Protein AF-A0A5B0FJ01-F1 (afdb_monomer_lite)

Sequence (153 aa):
MKDNEKIIKELSTKSPRQRLGVIQRLLTYAKPPLVVALLLTLRKLQVPNGRRQVVNFMANSKNPFYLDSLVQELKFTQYDYVERDIVLAALIKIGAFDRFFGHRRPGINIQKKLFLINKLKGPKTLIQILENETIDFEELVKSVESDTSHWTK

Secondary structure (DSSP, 8-state):
-HHHHHHHHHHHTS-HHHHHHHHHHHHHT--HHHHHHHHHHHTTS--TTHHHHHHHHHHHTT-GGGHHHHHHHHHHTTT-HHHHHHHHHHHHHTTTTGGGGTT----HHHHHHHHHHHHHT-HHHHHHHHHH--S-HHHHHHHHHHHHTTS--

pLDDT: mean 84.28, std 9.85, range [44.06, 96.25]

Foldseek 3Di:
DVLLVVLCVVQVVDDLVVNQVVLVVCLVDPDPVSLLSQLVSCVVDPRVCSNLVSLVSLLVVLDCSCLVSLLVQCVVCQPPLVSNLSSLSSCLSNCLCVVLVPPDRCDPVNNVLSNLCCVPVNSVVVSCCSPPVPDNPVVSSVVSCVVCVVVVD

Structure (mmCIF, N/CA/C/O backbone):
data_AF-A0A5B0FJ01-F1
#
_entry.id   AF-A0A5B0FJ01-F1
#
loop_
_atom_site.group_PDB
_atom_site.id
_atom_site.type_symbol
_atom_site.label_atom_id
_atom_site.label_alt_id
_atom_site.label_comp_id
_atom_site.label_asym_id
_atom_site.label_entity_id
_atom_site.label_seq_id
_atom_site.pdbx_PDB_ins_code
_atom_site.Cartn_x
_atom_site.Cartn_y
_atom_site.Cartn_z
_atom_site.occupancy
_atom_site.B_iso_or_equiv
_atom_site.auth_seq_id
_atom_site.auth_comp_id
_atom_site.auth_asym_id
_atom_site.auth_atom_id
_atom_site.pdbx_PDB_model_num
ATOM 1 N N . MET A 1 1 ? 21.859 4.905 -6.320 1.00 56.00 1 MET A N 1
ATOM 2 C CA . MET A 1 1 ? 21.849 5.314 -7.747 1.00 56.00 1 MET A CA 1
ATOM 3 C C . MET A 1 1 ? 22.095 4.145 -8.696 1.00 56.00 1 MET A C 1
ATOM 5 O O . MET A 1 1 ? 21.228 3.910 -9.525 1.00 56.00 1 MET A O 1
ATOM 9 N N . LYS A 1 2 ? 23.171 3.356 -8.526 1.00 67.81 2 LYS A N 1
ATOM 10 C CA . LYS A 1 2 ? 23.522 2.240 -9.435 1.00 67.81 2 LYS A CA 1
ATOM 11 C C . LYS A 1 2 ? 22.410 1.193 -9.653 1.00 67.81 2 LYS A C 1
ATOM 13 O O . LYS A 1 2 ? 22.215 0.746 -10.780 1.00 67.81 2 LYS A O 1
ATOM 18 N N . ASP A 1 3 ? 21.645 0.844 -8.616 1.00 71.81 3 ASP A N 1
ATOM 19 C CA . ASP A 1 3 ? 20.585 -0.174 -8.738 1.00 71.81 3 ASP A CA 1
ATOM 20 C C . ASP A 1 3 ? 19.362 0.319 -9.525 1.00 71.81 3 ASP A C 1
ATOM 22 O O . ASP A 1 3 ? 18.840 -0.409 -10.366 1.00 71.81 3 ASP A 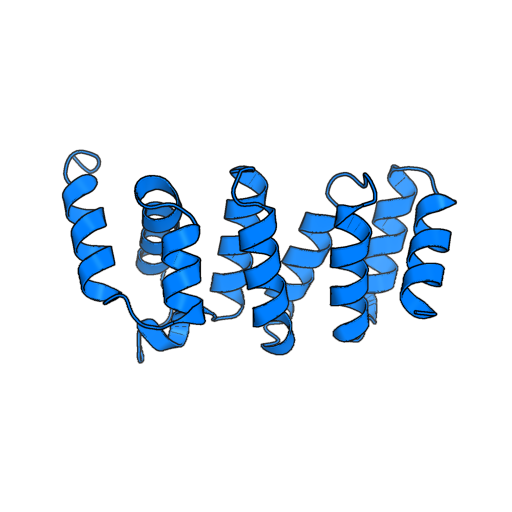O 1
ATOM 26 N N . ASN A 1 4 ? 18.943 1.575 -9.332 1.00 70.25 4 ASN A N 1
ATOM 27 C CA . ASN A 1 4 ? 17.807 2.154 -10.063 1.00 70.25 4 ASN A CA 1
ATOM 28 C C . ASN A 1 4 ? 18.102 2.260 -11.561 1.00 70.25 4 ASN A C 1
ATOM 30 O O . ASN A 1 4 ? 17.252 1.931 -12.381 1.00 70.25 4 ASN A O 1
ATOM 34 N N . GLU A 1 5 ? 19.311 2.684 -11.929 1.00 79.19 5 GLU A N 1
ATOM 35 C CA . GLU A 1 5 ? 19.736 2.766 -13.330 1.00 79.19 5 GLU A CA 1
ATOM 36 C C . GLU A 1 5 ? 19.763 1.384 -13.989 1.00 79.19 5 GLU A C 1
ATOM 38 O O . GLU A 1 5 ? 19.308 1.228 -15.124 1.00 79.19 5 GLU A O 1
ATOM 43 N N . LYS A 1 6 ? 20.222 0.360 -13.257 1.00 80.56 6 LYS A N 1
ATOM 44 C CA . LYS A 1 6 ? 20.204 -1.028 -13.725 1.00 80.56 6 LYS A CA 1
ATOM 45 C C . LYS A 1 6 ? 18.774 -1.533 -13.939 1.00 80.56 6 LYS A C 1
ATOM 47 O O . LYS A 1 6 ? 18.496 -2.084 -15.001 1.00 80.56 6 LYS A O 1
ATOM 52 N N . ILE A 1 7 ? 17.864 -1.288 -12.991 1.00 82.50 7 ILE A N 1
ATOM 53 C CA . ILE A 1 7 ? 16.441 -1.655 -13.102 1.00 82.50 7 ILE A CA 1
ATOM 54 C C . ILE A 1 7 ? 15.785 -0.944 -14.291 1.00 82.50 7 ILE A C 1
ATOM 56 O O . ILE A 1 7 ? 15.115 -1.585 -15.099 1.00 82.50 7 ILE A O 1
ATOM 60 N N . ILE A 1 8 ? 15.992 0.371 -14.430 1.00 80.62 8 ILE A N 1
ATOM 61 C CA . ILE A 1 8 ? 15.443 1.159 -15.542 1.00 80.62 8 ILE A CA 1
ATOM 62 C C . ILE A 1 8 ? 15.957 0.612 -16.871 1.00 80.62 8 ILE A C 1
ATOM 64 O O . ILE A 1 8 ? 15.161 0.373 -17.775 1.00 80.62 8 ILE A O 1
ATOM 68 N N . LYS A 1 9 ? 17.264 0.367 -16.999 1.00 83.19 9 LYS A N 1
ATOM 69 C CA . LYS A 1 9 ? 17.852 -0.203 -18.217 1.00 83.19 9 LYS A CA 1
ATOM 70 C C . LYS A 1 9 ? 17.259 -1.577 -18.538 1.00 83.19 9 LYS A C 1
ATOM 72 O O . LYS A 1 9 ? 16.921 -1.855 -19.691 1.00 83.19 9 LYS A O 1
ATOM 77 N N . GLU A 1 10 ? 17.098 -2.430 -17.532 1.00 82.00 10 GLU A N 1
ATOM 78 C CA . GLU A 1 10 ? 16.559 -3.777 -17.713 1.00 82.00 10 GLU A CA 1
ATOM 79 C C . GLU A 1 10 ? 15.075 -3.772 -18.109 1.00 82.00 10 GLU A C 1
ATOM 81 O O . GLU A 1 10 ? 14.669 -4.575 -18.944 1.00 82.00 10 GLU A O 1
ATOM 86 N N . LEU A 1 11 ? 14.268 -2.842 -17.591 1.00 85.12 11 LEU A N 1
ATOM 87 C CA . LEU A 1 11 ? 12.852 -2.714 -17.956 1.00 85.12 11 LEU A CA 1
ATOM 88 C C . LEU A 1 11 ? 12.641 -1.990 -19.297 1.00 85.12 11 LEU A C 1
ATOM 90 O O . LEU A 1 11 ? 11.786 -2.391 -20.089 1.00 85.12 11 LEU A O 1
ATOM 94 N N . SER A 1 12 ? 13.422 -0.947 -19.585 1.00 81.25 12 SER A N 1
ATOM 95 C CA . SER A 1 12 ? 13.273 -0.120 -20.793 1.00 81.25 12 SER A CA 1
ATOM 96 C C . SER A 1 12 ? 13.662 -0.851 -22.078 1.00 81.25 12 SER A C 1
ATOM 98 O O . SER A 1 12 ? 13.098 -0.575 -23.131 1.00 81.25 12 SER A O 1
ATOM 100 N N . THR A 1 13 ? 14.568 -1.828 -21.998 1.00 83.12 13 THR A N 1
ATOM 101 C CA . THR A 1 13 ? 15.033 -2.628 -23.150 1.00 83.12 13 THR A CA 1
ATOM 102 C C . THR A 1 13 ? 14.093 -3.780 -23.524 1.00 83.12 13 THR A C 1
ATOM 104 O O . THR A 1 13 ? 14.385 -4.545 -24.443 1.00 83.12 13 THR A O 1
ATOM 107 N N . LYS A 1 14 ? 12.977 -3.949 -22.805 1.00 83.38 14 LYS A N 1
ATOM 108 C CA . LYS A 1 14 ? 12.084 -5.109 -22.920 1.00 83.38 14 LYS A CA 1
ATOM 109 C C . LYS A 1 14 ? 10.686 -4.718 -23.374 1.00 83.38 14 LYS A C 1
ATOM 111 O O . LYS A 1 14 ? 10.191 -3.634 -23.052 1.00 83.38 14 LYS A O 1
ATOM 116 N N . SER A 1 15 ? 10.029 -5.641 -24.078 1.00 81.19 15 SER A N 1
ATOM 117 C CA . SER A 1 15 ? 8.623 -5.493 -24.465 1.00 81.19 15 SER A CA 1
ATOM 118 C C . SER A 1 15 ? 7.703 -5.529 -23.233 1.00 81.19 15 SER A C 1
ATOM 120 O O . SER A 1 15 ? 8.080 -6.104 -22.207 1.00 81.19 15 SER A O 1
ATOM 122 N N . PRO A 1 16 ? 6.475 -4.981 -23.298 1.00 75.06 16 PRO A N 1
ATOM 123 C CA . PRO A 1 16 ? 5.556 -4.964 -22.156 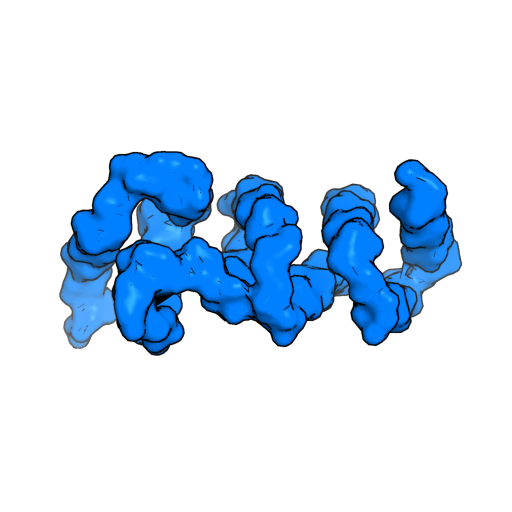1.00 75.06 16 PRO A CA 1
ATOM 124 C C . PRO A 1 16 ? 5.331 -6.336 -21.497 1.00 75.06 16 PRO A C 1
ATOM 126 O O . PRO A 1 16 ? 5.341 -6.432 -20.272 1.00 75.06 16 PRO A O 1
ATOM 129 N N . ARG A 1 17 ? 5.217 -7.415 -22.289 1.00 76.56 17 ARG A N 1
ATOM 130 C CA . ARG A 1 17 ? 5.076 -8.794 -21.775 1.00 76.56 17 ARG A CA 1
ATOM 131 C C . ARG A 1 17 ? 6.329 -9.275 -21.037 1.00 76.56 17 ARG A C 1
ATOM 133 O O . ARG A 1 17 ? 6.228 -9.942 -20.014 1.00 76.56 17 ARG A O 1
ATOM 140 N N . GLN A 1 18 ? 7.509 -8.909 -21.532 1.00 84.31 18 GLN A N 1
ATOM 141 C CA . GLN A 1 18 ? 8.788 -9.287 -20.928 1.00 84.31 18 GLN A CA 1
ATOM 142 C C . GLN A 1 18 ? 9.073 -8.516 -19.632 1.00 84.31 18 GLN A C 1
ATOM 144 O O . GLN A 1 18 ? 9.702 -9.066 -18.730 1.00 84.31 18 GLN A O 1
ATOM 149 N N . ARG A 1 19 ? 8.591 -7.272 -19.505 1.00 86.12 19 ARG A N 1
ATOM 150 C CA . ARG A 1 19 ? 8.790 -6.443 -18.302 1.00 86.12 19 ARG A CA 1
ATOM 151 C C . ARG A 1 19 ? 8.212 -7.087 -17.041 1.00 86.12 19 ARG A C 1
ATOM 153 O O . ARG A 1 19 ? 8.858 -7.037 -16.001 1.00 86.12 19 ARG A O 1
ATOM 160 N N . LEU A 1 20 ? 7.056 -7.746 -17.132 1.00 85.00 20 LEU A N 1
ATOM 161 C CA . LEU A 1 20 ? 6.479 -8.488 -16.002 1.00 85.00 20 LEU A CA 1
ATOM 162 C C . LEU A 1 20 ? 7.358 -9.670 -15.572 1.00 85.00 20 LEU A C 1
ATOM 164 O O . LEU A 1 20 ? 7.605 -9.853 -14.384 1.00 85.00 20 LEU A O 1
ATOM 168 N N . GLY A 1 21 ? 7.902 -10.423 -16.532 1.00 84.81 21 GLY A N 1
ATOM 169 C CA . GLY A 1 21 ? 8.855 -11.497 -16.236 1.00 84.81 21 GLY A CA 1
ATOM 170 C C . GLY A 1 21 ? 10.149 -10.980 -15.595 1.00 84.81 21 GLY A C 1
ATOM 171 O O . GLY A 1 21 ? 10.696 -11.616 -14.697 1.00 84.81 21 GLY A O 1
ATOM 172 N N . VAL A 1 22 ? 10.626 -9.798 -16.002 1.00 87.44 22 VAL A N 1
ATOM 173 C CA . VAL A 1 22 ? 11.762 -9.124 -15.348 1.00 87.44 22 VAL A CA 1
ATOM 174 C C . VAL A 1 22 ? 11.425 -8.772 -13.900 1.00 87.44 22 VAL A C 1
ATOM 176 O O . VAL A 1 22 ? 12.194 -9.126 -13.012 1.00 87.44 22 VAL A O 1
ATOM 179 N N . ILE A 1 23 ? 10.273 -8.142 -13.652 1.00 90.44 23 ILE A N 1
ATOM 180 C CA . ILE A 1 23 ? 9.814 -7.787 -12.300 1.00 90.44 23 ILE A CA 1
ATOM 181 C C . ILE A 1 23 ? 9.765 -9.027 -11.409 1.00 90.44 23 ILE A C 1
ATOM 183 O O . ILE A 1 23 ? 10.337 -9.016 -10.323 1.00 90.44 23 ILE A O 1
ATOM 187 N N . GLN A 1 24 ? 9.158 -10.117 -11.880 1.00 88.44 24 GLN A N 1
ATOM 188 C CA . GLN A 1 24 ? 9.057 -11.348 -11.101 1.00 88.44 24 GLN A CA 1
ATOM 189 C C . GLN A 1 24 ? 10.436 -11.911 -10.731 1.00 88.44 24 GLN A C 1
ATOM 191 O O . GLN A 1 24 ? 10.655 -12.252 -9.573 1.00 88.44 24 GLN A O 1
ATOM 196 N N . ARG A 1 25 ? 11.389 -11.935 -11.675 1.00 87.75 25 ARG A N 1
ATOM 197 C CA . ARG A 1 25 ? 12.767 -12.383 -11.405 1.00 87.75 25 ARG A CA 1
ATOM 198 C C . ARG A 1 25 ? 13.497 -11.487 -10.411 1.00 87.75 25 ARG A C 1
ATOM 200 O O . ARG A 1 25 ? 14.216 -12.005 -9.562 1.00 87.75 25 ARG A O 1
ATOM 207 N N . LEU A 1 26 ? 13.317 -10.168 -10.510 1.00 88.69 26 LEU A N 1
ATOM 208 C CA . LEU A 1 26 ? 13.893 -9.229 -9.549 1.00 88.69 26 LEU A CA 1
ATOM 209 C C . LEU A 1 26 ? 13.346 -9.506 -8.146 1.00 88.69 26 LEU A C 1
ATOM 211 O O . LEU A 1 26 ? 14.122 -9.561 -7.200 1.00 88.69 26 LEU A O 1
ATOM 215 N N . LEU A 1 27 ? 12.039 -9.749 -8.020 1.00 90.81 27 LEU A N 1
ATOM 216 C CA . LEU A 1 27 ? 11.383 -9.990 -6.736 1.00 90.81 27 LEU A CA 1
ATOM 217 C C . LEU A 1 27 ? 11.789 -11.313 -6.068 1.00 90.81 27 LEU A C 1
ATOM 219 O O . LEU A 1 27 ? 11.849 -11.349 -4.843 1.00 90.81 27 LEU A O 1
ATOM 223 N N . THR A 1 28 ? 12.121 -12.371 -6.820 1.00 87.25 28 THR A N 1
ATOM 224 C CA . THR A 1 28 ? 12.439 -13.700 -6.251 1.00 87.25 28 THR A CA 1
ATOM 225 C C . THR A 1 28 ? 13.543 -13.668 -5.187 1.00 87.25 28 THR A C 1
ATOM 227 O O . THR A 1 28 ? 13.465 -14.405 -4.208 1.00 87.25 28 THR A O 1
ATOM 230 N N . TYR A 1 29 ? 14.550 -12.803 -5.348 1.00 79.38 29 TYR A N 1
ATOM 231 C CA . TYR A 1 29 ? 15.694 -12.703 -4.429 1.00 79.38 29 TYR A CA 1
ATOM 232 C C . TYR A 1 29 ? 15.983 -11.261 -3.990 1.00 79.38 29 TYR A C 1
ATOM 234 O O . TYR A 1 29 ? 17.080 -10.954 -3.513 1.00 79.38 29 TYR A O 1
ATOM 242 N N . ALA A 1 30 ? 15.027 -10.346 -4.177 1.00 86.44 30 ALA A N 1
ATOM 243 C CA . ALA A 1 30 ? 15.249 -8.943 -3.863 1.00 86.44 30 ALA A CA 1
ATOM 244 C C . ALA A 1 30 ? 15.371 -8.715 -2.355 1.00 86.44 30 ALA A C 1
ATOM 246 O O . ALA A 1 30 ? 14.498 -9.075 -1.564 1.00 86.44 30 ALA A O 1
ATOM 247 N N . LYS A 1 31 ? 16.433 -8.002 -1.969 1.00 90.62 31 LYS A N 1
ATOM 248 C CA . LYS A 1 31 ? 16.510 -7.370 -0.650 1.00 90.62 31 LYS A CA 1
ATOM 249 C C . LYS A 1 31 ? 15.492 -6.225 -0.567 1.00 90.62 31 LYS A C 1
ATOM 251 O O . LYS A 1 31 ? 15.248 -5.576 -1.588 1.00 90.62 31 LYS A O 1
ATOM 256 N N . PRO A 1 32 ? 14.974 -5.891 0.626 1.00 92.62 32 PRO A N 1
ATOM 257 C CA . PRO A 1 32 ? 13.939 -4.871 0.764 1.00 92.62 32 PRO A CA 1
ATOM 258 C C . PRO A 1 32 ? 14.225 -3.511 0.099 1.00 92.62 32 PRO A C 1
ATOM 260 O O . PRO A 1 32 ? 13.340 -3.006 -0.595 1.00 92.62 32 PRO A O 1
ATOM 263 N N . PRO A 1 33 ? 15.450 -2.947 0.164 1.00 91.50 33 PRO A N 1
ATOM 264 C CA . PRO A 1 33 ? 15.759 -1.698 -0.537 1.00 91.50 33 PRO A CA 1
ATOM 265 C C . PRO A 1 33 ? 15.566 -1.781 -2.060 1.00 91.50 33 PRO A C 1
ATOM 267 O O . PRO A 1 33 ? 15.115 -0.818 -2.678 1.00 91.50 33 PRO A O 1
ATOM 270 N N . LEU A 1 34 ? 15.856 -2.940 -2.665 1.00 90.75 34 LEU A N 1
ATOM 271 C CA . LEU A 1 34 ? 15.690 -3.159 -4.103 1.00 90.75 34 LEU A CA 1
ATOM 272 C C . LEU A 1 34 ? 14.208 -3.197 -4.501 1.00 90.75 34 LEU A C 1
ATOM 274 O O . LEU A 1 34 ? 13.835 -2.680 -5.552 1.00 90.75 34 LEU A O 1
ATOM 278 N N . VAL A 1 35 ? 13.352 -3.773 -3.655 1.00 93.69 35 VAL A N 1
ATOM 279 C CA . VAL A 1 35 ? 11.898 -3.823 -3.884 1.00 93.69 35 VAL A CA 1
ATOM 280 C C . VAL A 1 35 ? 11.296 -2.416 -3.841 1.00 93.69 35 VAL A C 1
ATOM 282 O O . VAL A 1 35 ? 10.491 -2.061 -4.702 1.00 93.69 35 VAL A O 1
ATOM 285 N N . VAL A 1 36 ? 11.729 -1.584 -2.888 1.00 93.50 36 VAL A N 1
ATOM 286 C CA . VAL A 1 36 ? 11.311 -0.174 -2.794 1.00 93.50 36 VAL A CA 1
ATOM 287 C C . VAL A 1 36 ? 11.787 0.622 -4.012 1.00 93.50 36 VAL A C 1
ATOM 289 O O . VAL A 1 36 ? 11.000 1.327 -4.645 1.00 93.50 36 VAL A O 1
ATOM 292 N N . ALA A 1 37 ? 13.053 0.461 -4.399 1.00 90.94 37 ALA A N 1
ATOM 293 C CA . ALA A 1 37 ? 13.617 1.049 -5.613 1.00 90.94 37 ALA A CA 1
ATOM 294 C C . ALA A 1 37 ? 12.819 0.687 -6.878 1.00 90.94 37 ALA A C 1
ATOM 296 O O . ALA A 1 37 ? 12.534 1.551 -7.717 1.00 90.94 37 ALA A O 1
ATOM 297 N N . LEU A 1 38 ? 12.426 -0.583 -7.002 1.00 92.56 38 LEU A N 1
ATOM 298 C CA . LEU A 1 38 ? 11.603 -1.070 -8.102 1.00 92.56 38 LEU A CA 1
ATOM 299 C C . LEU A 1 38 ? 10.217 -0.409 -8.102 1.00 92.56 38 LEU A C 1
ATOM 301 O O . LEU A 1 38 ? 9.792 0.079 -9.148 1.00 92.56 38 LEU A O 1
ATOM 305 N N . LEU A 1 39 ? 9.543 -0.312 -6.949 1.00 93.31 39 LEU A N 1
ATOM 306 C CA . LEU A 1 39 ? 8.247 0.369 -6.829 1.00 93.31 39 LEU A CA 1
ATOM 307 C C . LEU A 1 39 ? 8.323 1.828 -7.309 1.00 93.31 39 LEU A C 1
ATOM 309 O O . LEU A 1 39 ? 7.523 2.251 -8.144 1.00 93.31 39 LEU A O 1
ATOM 313 N N . LEU A 1 40 ? 9.328 2.577 -6.844 1.00 90.88 40 LEU A N 1
ATOM 314 C CA . LEU A 1 40 ? 9.539 3.978 -7.226 1.00 90.88 40 LEU A CA 1
ATOM 315 C C . LEU A 1 40 ? 9.826 4.135 -8.722 1.00 90.88 40 LEU A C 1
ATOM 317 O O . LEU A 1 40 ? 9.342 5.069 -9.361 1.00 90.88 40 LEU A O 1
ATOM 321 N N . THR A 1 41 ? 10.589 3.205 -9.292 1.00 90.00 41 THR A N 1
ATOM 322 C CA . THR A 1 41 ? 10.890 3.182 -10.726 1.00 90.00 41 THR A CA 1
ATOM 323 C C . THR A 1 41 ? 9.619 2.968 -11.554 1.00 90.00 41 THR A C 1
ATOM 325 O O . THR A 1 41 ? 9.401 3.648 -12.559 1.00 90.00 41 THR A O 1
ATOM 328 N N . LEU A 1 42 ? 8.728 2.085 -11.101 1.00 89.56 42 LEU A N 1
ATOM 329 C CA . LEU A 1 42 ? 7.462 1.784 -11.771 1.00 89.56 42 LEU A CA 1
ATOM 330 C C . LEU A 1 42 ? 6.422 2.910 -11.676 1.00 89.56 42 LEU A C 1
ATOM 332 O O . LEU A 1 42 ? 5.439 2.872 -12.408 1.00 89.56 42 LEU A O 1
ATOM 336 N N . ARG A 1 43 ? 6.634 3.947 -10.852 1.00 86.88 43 ARG A N 1
ATOM 337 C CA . ARG A 1 43 ? 5.822 5.180 -10.915 1.00 86.88 43 ARG A CA 1
ATOM 338 C C . ARG A 1 43 ? 6.081 5.984 -12.189 1.00 86.88 43 ARG A C 1
ATOM 340 O O . ARG A 1 43 ? 5.212 6.722 -12.636 1.00 86.88 43 ARG A O 1
ATOM 347 N N . LYS A 1 44 ? 7.286 5.860 -12.755 1.00 84.19 44 LYS A N 1
ATOM 348 C CA . LYS A 1 44 ? 7.725 6.596 -13.953 1.00 84.19 44 LYS A CA 1
ATOM 349 C C . LYS A 1 44 ? 7.631 5.760 -15.226 1.00 84.19 44 LYS A C 1
ATOM 351 O O . LYS A 1 44 ? 7.603 6.311 -16.321 1.00 84.19 44 LYS A O 1
ATOM 356 N N . LEU A 1 45 ? 7.604 4.434 -15.093 1.00 81.19 45 LEU A N 1
ATOM 357 C CA . LEU A 1 45 ? 7.538 3.507 -16.215 1.00 81.19 45 LEU A CA 1
ATOM 358 C C . LEU A 1 45 ? 6.141 2.907 -16.336 1.00 81.19 45 LEU A C 1
ATOM 360 O O . LEU A 1 45 ? 5.637 2.280 -15.410 1.00 81.19 45 LEU A O 1
ATOM 364 N N . GLN A 1 46 ? 5.553 3.014 -17.525 1.00 74.88 46 GLN A N 1
ATOM 365 C CA . GLN A 1 46 ? 4.305 2.329 -17.844 1.00 74.88 46 GLN A CA 1
ATOM 366 C C . GLN A 1 46 ? 4.571 0.823 -17.996 1.00 74.88 46 GLN A C 1
ATOM 368 O O . GLN A 1 46 ? 5.016 0.340 -19.044 1.00 74.88 46 GLN A O 1
ATOM 373 N N . VAL A 1 47 ? 4.337 0.077 -16.914 1.00 82.25 47 VAL A N 1
ATOM 374 C CA . VAL A 1 47 ? 4.330 -1.390 -16.895 1.00 82.25 47 VAL A CA 1
ATOM 375 C C . VAL A 1 47 ? 2.996 -1.852 -16.310 1.00 82.25 47 VAL A C 1
ATOM 377 O O . VAL A 1 47 ? 2.825 -1.804 -15.086 1.00 82.25 47 VAL A O 1
ATOM 380 N N . PRO A 1 48 ? 2.043 -2.295 -17.152 1.00 80.31 48 PRO A N 1
ATOM 381 C CA . PRO A 1 48 ? 0.751 -2.785 -16.684 1.00 80.31 48 PRO A CA 1
ATOM 382 C C . PRO A 1 48 ? 0.937 -3.856 -15.606 1.00 80.31 48 PRO A C 1
ATOM 384 O O . PRO A 1 48 ? 1.755 -4.754 -15.778 1.00 80.31 48 PRO A O 1
ATOM 387 N N . ASN A 1 49 ? 0.205 -3.752 -14.495 1.00 85.44 49 ASN A N 1
ATOM 388 C CA . ASN A 1 49 ? 0.275 -4.648 -13.327 1.00 85.44 49 ASN A CA 1
ATOM 389 C C . ASN A 1 49 ? 1.622 -4.717 -12.582 1.00 85.44 49 ASN A C 1
ATOM 391 O O . ASN A 1 49 ? 1.696 -5.378 -11.546 1.00 85.44 49 ASN A O 1
ATOM 395 N N . GLY A 1 50 ? 2.669 -4.024 -13.040 1.00 88.50 50 GLY A N 1
ATOM 396 C CA . GLY A 1 50 ? 3.987 -4.077 -12.408 1.00 88.50 50 GLY A CA 1
ATOM 397 C C . GLY A 1 50 ? 3.957 -3.570 -10.966 1.00 88.50 50 GLY A C 1
ATOM 398 O O . GLY A 1 50 ? 4.429 -4.254 -10.062 1.00 88.50 50 GLY A O 1
ATOM 399 N N . ARG A 1 51 ? 3.335 -2.404 -10.729 1.00 91.56 51 ARG A N 1
ATOM 400 C CA . ARG A 1 51 ? 3.191 -1.839 -9.373 1.00 91.56 51 ARG A CA 1
ATOM 401 C C . ARG A 1 51 ? 2.425 -2.781 -8.447 1.00 91.56 51 ARG A C 1
ATOM 403 O O . ARG A 1 51 ? 2.911 -3.090 -7.364 1.00 91.56 51 ARG A O 1
ATOM 410 N N . ARG A 1 52 ? 1.294 -3.321 -8.914 1.00 92.50 52 ARG A N 1
ATOM 411 C CA . ARG A 1 52 ? 0.484 -4.299 -8.167 1.00 92.50 52 ARG A CA 1
ATOM 412 C C . ARG A 1 52 ? 1.289 -5.525 -7.752 1.00 92.50 52 ARG A C 1
ATOM 414 O O . ARG A 1 52 ? 1.171 -5.963 -6.614 1.00 92.50 52 ARG A O 1
ATOM 421 N N . GLN A 1 53 ? 2.119 -6.076 -8.642 1.00 92.75 53 GLN A N 1
ATOM 422 C CA . GLN A 1 53 ? 2.975 -7.217 -8.303 1.00 92.75 53 GLN A CA 1
ATOM 423 C C . GLN A 1 53 ? 3.952 -6.883 -7.174 1.00 92.75 53 GLN A C 1
ATOM 425 O O . GLN A 1 53 ? 4.100 -7.675 -6.246 1.00 92.75 53 GLN A O 1
ATOM 430 N N . VAL A 1 54 ? 4.577 -5.706 -7.226 1.00 95.44 54 VAL A N 1
ATOM 431 C CA . VAL A 1 54 ? 5.516 -5.261 -6.190 1.00 95.44 54 VAL A CA 1
ATOM 432 C C . VAL A 1 54 ? 4.800 -5.017 -4.859 1.00 95.44 54 VAL A C 1
ATOM 434 O O . VAL A 1 54 ? 5.256 -5.505 -3.829 1.00 95.44 54 VAL A O 1
ATOM 437 N N . VAL A 1 55 ? 3.645 -4.346 -4.872 1.00 96.25 55 VAL A N 1
ATOM 438 C CA . VAL A 1 55 ? 2.823 -4.106 -3.672 1.00 96.25 55 VAL A CA 1
ATOM 439 C C . VAL A 1 55 ? 2.357 -5.426 -3.048 1.00 96.25 55 VAL A C 1
ATOM 441 O O . VAL A 1 55 ? 2.494 -5.625 -1.842 1.00 96.25 55 VAL A O 1
ATOM 444 N N . ASN A 1 56 ? 1.890 -6.377 -3.860 1.00 94.50 56 ASN A N 1
ATOM 445 C CA . ASN A 1 56 ? 1.503 -7.706 -3.385 1.00 94.50 56 ASN A CA 1
ATOM 446 C C . ASN A 1 56 ? 2.692 -8.486 -2.811 1.00 94.50 56 ASN A C 1
ATOM 448 O O . ASN A 1 56 ? 2.535 -9.191 -1.815 1.00 94.50 56 ASN A O 1
ATOM 452 N N . PHE A 1 57 ? 3.882 -8.358 -3.403 1.00 95.50 57 PHE A N 1
ATOM 453 C CA . PHE A 1 57 ? 5.099 -8.957 -2.860 1.00 95.50 57 PHE A CA 1
ATOM 454 C C . PHE A 1 57 ? 5.437 -8.387 -1.476 1.00 95.50 57 PHE A C 1
ATOM 456 O O . PHE A 1 57 ? 5.637 -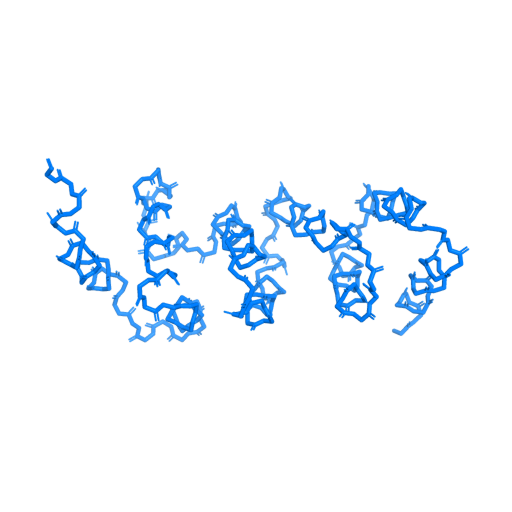9.159 -0.538 1.00 95.50 57 PHE A O 1
ATOM 463 N N . MET A 1 58 ? 5.424 -7.056 -1.326 1.00 96.06 58 MET A N 1
ATOM 464 C CA . MET A 1 58 ? 5.637 -6.384 -0.036 1.00 96.06 58 MET A CA 1
ATOM 465 C C . MET A 1 58 ? 4.621 -6.851 1.017 1.00 96.06 58 MET A C 1
ATOM 467 O O . MET A 1 58 ? 4.986 -7.173 2.145 1.00 96.06 58 MET A O 1
ATOM 471 N N . ALA A 1 59 ? 3.347 -6.954 0.634 1.00 94.00 59 ALA A N 1
ATOM 472 C CA . ALA A 1 59 ? 2.280 -7.431 1.508 1.00 94.00 59 ALA A CA 1
ATOM 473 C C . ALA A 1 59 ? 2.490 -8.893 1.944 1.00 94.00 59 ALA A C 1
ATOM 475 O O . ALA A 1 59 ? 2.284 -9.251 3.103 1.00 94.00 59 ALA A O 1
ATOM 476 N N . ASN A 1 60 ? 2.892 -9.759 1.011 1.00 93.94 60 ASN A N 1
ATOM 477 C CA . ASN A 1 60 ? 3.092 -11.187 1.260 1.00 93.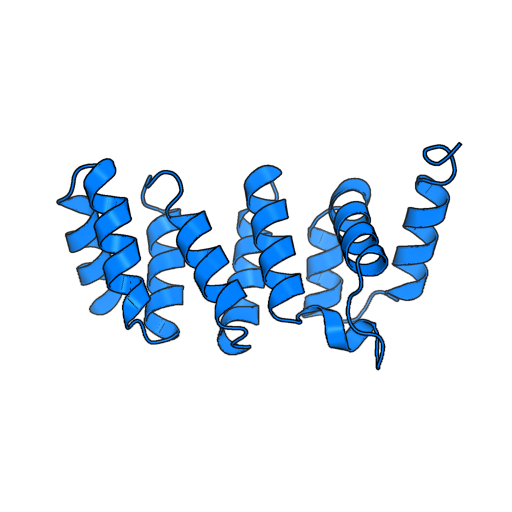94 60 ASN A CA 1
ATOM 478 C C . ASN A 1 60 ? 4.305 -11.472 2.142 1.00 93.94 60 ASN A C 1
ATOM 480 O O . ASN A 1 60 ? 4.286 -12.456 2.880 1.00 93.94 60 ASN A O 1
ATOM 484 N N . SER A 1 61 ? 5.333 -10.625 2.096 1.00 92.81 61 SER A N 1
ATOM 485 C CA . SER A 1 61 ? 6.522 -10.814 2.922 1.00 92.81 61 SER A CA 1
ATOM 486 C C . SER A 1 61 ? 6.271 -10.527 4.405 1.00 92.81 61 SER A C 1
ATOM 488 O O . SER A 1 61 ? 7.111 -10.890 5.223 1.00 92.81 61 SER A O 1
ATOM 490 N N . LYS A 1 62 ? 5.178 -9.819 4.745 1.00 88.88 62 LYS A N 1
ATOM 491 C CA . LYS A 1 62 ? 4.861 -9.350 6.108 1.00 88.88 62 LYS A CA 1
ATOM 492 C C . LYS A 1 62 ? 6.028 -8.611 6.786 1.00 88.88 62 LYS A C 1
ATOM 494 O O . LYS A 1 62 ? 6.192 -8.680 7.999 1.00 88.88 62 LYS A O 1
ATOM 499 N N . ASN A 1 63 ? 6.880 -7.951 5.996 1.00 92.00 63 ASN A N 1
ATOM 500 C CA . ASN A 1 63 ? 8.098 -7.324 6.503 1.00 92.00 63 ASN A CA 1
ATOM 501 C C . ASN A 1 63 ? 7.818 -5.847 6.820 1.00 92.00 63 ASN A C 1
ATOM 503 O O . ASN A 1 63 ? 7.599 -5.084 5.876 1.00 92.00 63 ASN A O 1
ATOM 507 N N . PRO A 1 64 ? 7.878 -5.412 8.092 1.00 89.81 64 PRO A N 1
ATOM 508 C CA . PRO A 1 64 ? 7.539 -4.042 8.478 1.00 89.81 64 PRO A CA 1
ATOM 509 C C . PRO A 1 64 ? 8.422 -2.977 7.811 1.00 89.81 64 PRO A C 1
ATOM 511 O O . PRO A 1 64 ? 8.002 -1.829 7.720 1.00 89.81 64 PRO A O 1
ATOM 514 N N . PHE A 1 65 ? 9.585 -3.345 7.254 1.00 94.06 65 PHE A N 1
ATOM 515 C CA . PHE A 1 65 ? 10.424 -2.453 6.442 1.00 94.06 65 PHE A CA 1
ATOM 516 C C . PHE A 1 65 ? 9.647 -1.735 5.323 1.00 94.06 65 PHE A C 1
ATOM 518 O O . PHE A 1 65 ? 10.002 -0.627 4.930 1.00 94.06 65 PHE A O 1
ATOM 525 N N . TYR A 1 66 ? 8.593 -2.355 4.783 1.00 95.50 66 TYR A N 1
ATOM 526 C CA . TYR A 1 66 ? 7.816 -1.768 3.691 1.00 95.50 66 TYR A CA 1
ATOM 527 C C . TYR A 1 66 ? 6.723 -0.796 4.142 1.00 95.50 66 TYR A C 1
ATOM 529 O O . TYR A 1 66 ? 6.092 -0.200 3.271 1.00 95.50 66 TYR A O 1
ATOM 537 N N . LEU A 1 67 ? 6.490 -0.619 5.448 1.00 93.31 67 LEU A N 1
ATOM 538 C CA . LEU A 1 67 ? 5.385 0.188 5.972 1.00 93.31 67 LEU A CA 1
ATOM 539 C C . LEU A 1 67 ? 5.390 1.604 5.386 1.00 93.31 67 LEU A C 1
ATOM 541 O O . LEU A 1 67 ? 4.445 1.983 4.695 1.00 93.31 67 LEU A O 1
ATOM 545 N N . ASP A 1 68 ? 6.489 2.336 5.559 1.00 93.56 68 ASP A N 1
ATOM 546 C CA . ASP A 1 68 ? 6.610 3.714 5.072 1.00 93.56 68 ASP A CA 1
ATOM 547 C C . ASP A 1 68 ? 6.456 3.791 3.553 1.00 93.56 68 ASP A C 1
ATOM 549 O O . ASP A 1 68 ? 5.782 4.671 3.020 1.00 93.56 68 ASP A O 1
ATOM 553 N N . SER A 1 69 ? 7.036 2.828 2.833 1.00 94.88 69 SER A N 1
ATOM 554 C CA . SER A 1 69 ? 6.938 2.773 1.371 1.00 94.88 69 SER A CA 1
ATOM 555 C C . SER A 1 69 ? 5.498 2.554 0.900 1.00 94.88 69 SER A C 1
ATOM 557 O O . SER A 1 69 ? 5.076 3.174 -0.076 1.00 94.88 69 SER A O 1
ATOM 559 N N . LEU A 1 70 ? 4.728 1.720 1.602 1.00 95.69 70 LEU A N 1
ATOM 560 C CA . LEU A 1 70 ? 3.314 1.480 1.319 1.00 95.69 70 LEU A CA 1
ATOM 561 C C . LEU A 1 70 ? 2.438 2.682 1.705 1.00 95.69 70 LEU A C 1
ATOM 563 O O . LEU A 1 70 ? 1.519 3.011 0.959 1.00 95.69 70 LEU A O 1
ATOM 567 N N . VAL A 1 71 ? 2.742 3.393 2.797 1.00 94.44 71 VAL A N 1
ATOM 568 C CA . VAL A 1 71 ? 2.061 4.656 3.154 1.00 94.44 71 VAL A CA 1
ATOM 569 C C . VAL A 1 71 ? 2.298 5.722 2.083 1.00 94.44 71 VAL A C 1
ATOM 571 O O . VAL A 1 71 ? 1.364 6.391 1.638 1.00 94.44 71 VAL A O 1
ATOM 574 N N . GLN A 1 72 ? 3.535 5.848 1.600 1.00 93.62 72 GLN A N 1
ATOM 575 C CA . GLN A 1 72 ? 3.860 6.749 0.495 1.00 93.62 72 GLN A CA 1
ATOM 576 C C . GLN A 1 72 ? 3.192 6.326 -0.818 1.00 93.62 72 GLN A C 1
ATOM 578 O O . GLN A 1 72 ? 2.820 7.181 -1.622 1.00 93.62 72 GLN A O 1
ATOM 583 N N . GLU A 1 73 ? 3.021 5.025 -1.063 1.00 94.31 73 GLU A N 1
ATOM 584 C CA . GLU A 1 73 ? 2.251 4.554 -2.218 1.00 94.31 73 GLU A CA 1
ATOM 585 C C . GLU A 1 73 ? 0.761 4.888 -2.066 1.00 94.31 73 GLU A C 1
ATOM 587 O O . GLU A 1 73 ? 0.161 5.349 -3.030 1.00 94.31 73 GLU A O 1
ATOM 592 N N . LEU A 1 74 ? 0.186 4.792 -0.861 1.00 93.38 74 LEU A N 1
ATOM 593 C CA . LEU A 1 74 ? -1.211 5.162 -0.602 1.00 93.38 74 LEU A CA 1
ATOM 594 C C . LEU A 1 74 ? -1.459 6.652 -0.887 1.00 93.38 74 LEU A C 1
ATOM 596 O O . LEU A 1 74 ? -2.482 7.012 -1.474 1.00 93.38 74 LEU A O 1
ATOM 600 N N . LYS A 1 75 ? -0.494 7.512 -0.527 1.00 91.75 75 LYS A N 1
ATOM 601 C CA . LYS A 1 75 ? -0.475 8.941 -0.893 1.00 91.75 75 LYS A CA 1
ATOM 602 C C . LYS A 1 75 ? -0.442 9.134 -2.410 1.00 91.75 75 LYS A C 1
ATOM 604 O O . LYS A 1 75 ? -1.176 9.963 -2.946 1.00 91.75 75 LYS A O 1
ATOM 609 N N . PHE A 1 76 ? 0.398 8.367 -3.102 1.00 91.00 76 PHE A N 1
ATOM 610 C CA . PHE A 1 76 ? 0.553 8.447 -4.554 1.00 91.00 76 PHE A CA 1
ATOM 611 C C . PHE A 1 76 ? -0.707 7.990 -5.306 1.00 91.00 76 PHE A C 1
ATOM 613 O O . PHE A 1 76 ? -1.096 8.611 -6.292 1.00 91.00 76 PHE A O 1
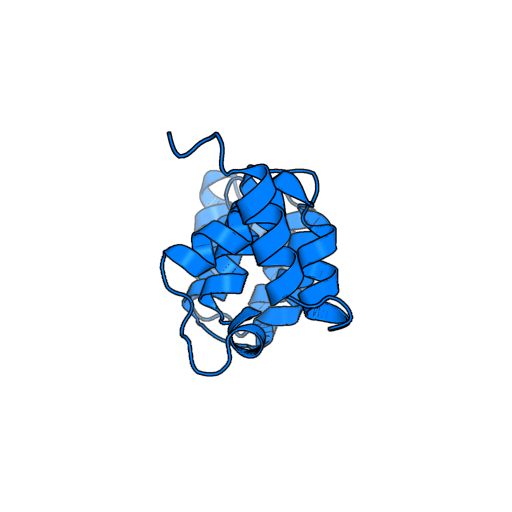ATOM 620 N N . THR A 1 77 ? -1.386 6.949 -4.824 1.00 89.81 77 THR A N 1
ATOM 621 C CA . THR A 1 77 ? -2.581 6.370 -5.458 1.00 89.81 77 THR A CA 1
ATOM 622 C C . THR A 1 77 ? -3.890 7.023 -5.008 1.00 89.81 77 THR A C 1
ATOM 624 O O . THR A 1 77 ? -4.956 6.472 -5.259 1.00 89.81 77 THR A O 1
ATOM 627 N N . GLN A 1 78 ? -3.863 8.185 -4.345 1.00 84.75 78 GLN A N 1
ATOM 628 C CA . GLN A 1 78 ? -5.059 8.775 -3.719 1.00 84.75 78 GLN A CA 1
ATOM 629 C C . GLN A 1 78 ? -6.240 9.020 -4.685 1.00 84.75 78 GLN A C 1
ATOM 631 O O . GLN A 1 78 ? -7.391 8.986 -4.248 1.00 84.75 78 GLN A O 1
ATOM 636 N N . TYR A 1 79 ? -5.960 9.220 -5.979 1.00 85.94 79 TYR A N 1
ATOM 637 C CA . TYR A 1 79 ? -6.955 9.464 -7.034 1.00 85.94 79 TYR A CA 1
ATOM 638 C C . TYR A 1 79 ? -7.297 8.221 -7.879 1.00 85.94 79 TYR A C 1
ATOM 640 O O . TYR A 1 79 ? -8.179 8.291 -8.730 1.00 85.94 79 TYR A O 1
ATOM 648 N N . ASP A 1 80 ? -6.627 7.087 -7.654 1.00 88.31 80 ASP A N 1
ATOM 649 C CA . ASP A 1 80 ? -6.876 5.823 -8.356 1.00 88.31 80 ASP A CA 1
ATOM 650 C C . ASP A 1 80 ? -7.515 4.829 -7.385 1.00 88.31 80 ASP A C 1
ATOM 652 O O . ASP A 1 80 ? -6.830 4.194 -6.586 1.00 88.31 80 ASP A O 1
ATOM 656 N N . TYR A 1 81 ? -8.844 4.707 -7.439 1.00 86.12 81 TYR A N 1
ATOM 657 C CA . TYR A 1 81 ? -9.614 3.862 -6.522 1.00 86.12 81 TYR A CA 1
ATOM 658 C C . TYR A 1 81 ? -9.134 2.407 -6.490 1.00 86.12 81 TYR A C 1
ATOM 660 O O . TYR A 1 81 ? -9.095 1.805 -5.418 1.00 86.12 81 TYR A O 1
ATOM 668 N N . VAL A 1 82 ? -8.753 1.852 -7.644 1.00 87.56 82 VAL A N 1
ATOM 669 C CA . VAL A 1 82 ? -8.358 0.444 -7.753 1.00 87.56 82 VAL A CA 1
ATOM 670 C C . VAL A 1 82 ? -6.975 0.239 -7.151 1.00 87.56 82 VAL A C 1
ATOM 672 O O . VAL A 1 82 ? -6.795 -0.651 -6.323 1.00 87.56 82 VAL A O 1
ATOM 675 N N . GLU A 1 83 ? -5.996 1.066 -7.520 1.00 89.50 83 GLU A N 1
ATOM 676 C CA . GLU A 1 83 ? -4.649 0.963 -6.944 1.00 89.50 83 GLU A CA 1
ATOM 677 C C . GLU A 1 83 ? -4.656 1.277 -5.445 1.00 89.50 83 GLU A C 1
ATOM 679 O O . GLU A 1 83 ? -3.991 0.599 -4.665 1.00 89.50 83 GLU A O 1
ATOM 684 N N . ARG A 1 84 ? -5.469 2.246 -5.019 1.00 91.31 84 ARG A N 1
ATOM 685 C CA . ARG A 1 84 ? -5.635 2.611 -3.612 1.00 91.31 84 ARG A CA 1
ATOM 686 C C . ARG A 1 84 ? -6.133 1.446 -2.766 1.00 91.31 84 ARG A C 1
ATOM 688 O O . ARG A 1 84 ? -5.578 1.200 -1.699 1.00 91.31 84 ARG A O 1
ATOM 695 N N . ASP A 1 85 ? -7.153 0.726 -3.226 1.00 91.88 85 ASP A N 1
ATOM 696 C CA . ASP A 1 85 ? -7.697 -0.422 -2.496 1.00 91.88 85 ASP A CA 1
ATOM 697 C C . ASP A 1 85 ? -6.677 -1.575 -2.413 1.00 91.88 85 ASP A C 1
ATOM 699 O O . ASP A 1 85 ? -6.600 -2.260 -1.392 1.00 91.88 85 ASP A O 1
ATOM 703 N N . ILE A 1 86 ? -5.827 -1.742 -3.434 1.00 93.69 86 ILE A N 1
ATOM 704 C CA . ILE A 1 86 ? -4.725 -2.718 -3.426 1.00 93.69 86 ILE A CA 1
ATOM 705 C C . ILE A 1 86 ? -3.656 -2.334 -2.396 1.00 93.69 86 ILE A C 1
ATOM 707 O O . ILE A 1 86 ? -3.215 -3.181 -1.617 1.00 93.69 86 ILE A O 1
ATOM 711 N N . VAL A 1 87 ? -3.251 -1.063 -2.355 1.00 95.19 87 VAL A N 1
ATOM 712 C CA . VAL A 1 87 ? -2.273 -0.575 -1.372 1.00 95.19 87 VAL A CA 1
ATOM 713 C C . VAL A 1 87 ? -2.837 -0.656 0.048 1.00 95.19 87 VAL A C 1
ATOM 715 O O . VAL A 1 87 ? -2.132 -1.074 0.966 1.00 95.19 87 VAL A O 1
ATOM 718 N N . LEU A 1 88 ? -4.120 -0.338 0.239 1.00 94.44 88 LEU A N 1
ATOM 719 C CA . LEU A 1 88 ? -4.786 -0.496 1.529 1.00 94.44 88 LEU A CA 1
ATOM 720 C C . LEU A 1 88 ? -4.803 -1.963 1.976 1.00 94.44 88 LEU A C 1
ATOM 722 O O . LEU A 1 88 ? -4.460 -2.260 3.119 1.00 94.44 88 LEU A O 1
ATOM 726 N N . ALA A 1 89 ? -5.135 -2.893 1.078 1.00 93.06 89 ALA A N 1
ATOM 727 C CA . ALA A 1 89 ? -5.072 -4.322 1.375 1.00 93.06 89 ALA A CA 1
ATOM 728 C C . ALA A 1 89 ? -3.652 -4.761 1.778 1.00 93.06 89 ALA A C 1
ATOM 730 O O . ALA A 1 89 ? -3.492 -5.556 2.707 1.00 93.06 89 ALA A O 1
ATOM 731 N N . ALA A 1 90 ? -2.621 -4.218 1.124 1.00 95.06 90 ALA A N 1
ATOM 732 C CA . ALA A 1 90 ? -1.228 -4.481 1.469 1.00 95.06 90 ALA A CA 1
ATOM 733 C C . ALA A 1 90 ? -0.859 -3.972 2.871 1.00 95.06 90 ALA A C 1
ATOM 735 O O . ALA A 1 90 ? -0.264 -4.719 3.648 1.00 95.06 90 ALA A O 1
ATOM 736 N N . LEU A 1 91 ? -1.264 -2.746 3.218 1.00 94.12 91 LEU A N 1
ATOM 737 C CA . LEU A 1 91 ? -1.070 -2.165 4.552 1.00 94.12 91 LEU A CA 1
ATOM 738 C C . LEU A 1 91 ? -1.776 -2.983 5.639 1.00 94.12 91 LEU A C 1
ATOM 740 O O . LEU A 1 91 ? -1.201 -3.249 6.691 1.00 94.12 91 LEU A O 1
ATOM 744 N N . ILE A 1 92 ? -2.997 -3.451 5.387 1.00 91.44 92 ILE A N 1
ATOM 745 C CA . ILE A 1 92 ? -3.689 -4.323 6.342 1.00 91.44 92 ILE A CA 1
ATOM 746 C C . ILE A 1 92 ? -2.936 -5.648 6.505 1.00 91.44 92 ILE A C 1
ATOM 748 O O . ILE A 1 92 ? -2.724 -6.109 7.623 1.00 91.44 92 ILE A O 1
ATOM 752 N N . LYS A 1 93 ? -2.482 -6.252 5.402 1.00 91.12 93 LYS A N 1
ATOM 753 C CA . LYS A 1 93 ? -1.783 -7.542 5.431 1.00 91.12 93 LYS A CA 1
ATOM 754 C C . LYS A 1 93 ? -0.438 -7.489 6.160 1.00 91.12 93 LYS A C 1
ATOM 756 O O . LYS A 1 93 ? -0.038 -8.494 6.746 1.00 91.12 93 LYS A O 1
ATOM 761 N N . ILE A 1 94 ? 0.241 -6.343 6.119 1.00 90.88 94 ILE A N 1
ATOM 762 C CA . ILE A 1 94 ? 1.512 -6.126 6.820 1.00 90.88 94 ILE A CA 1
ATOM 763 C C . ILE A 1 94 ? 1.330 -5.793 8.307 1.00 90.88 94 ILE A C 1
ATOM 765 O O . ILE A 1 94 ? 2.317 -5.731 9.031 1.00 90.88 94 ILE A O 1
ATOM 769 N N . GLY A 1 95 ? 0.086 -5.602 8.761 1.00 88.06 95 GLY A N 1
ATOM 770 C CA . GLY A 1 95 ? -0.234 -5.260 10.147 1.00 88.06 95 GLY A CA 1
ATOM 771 C C . GLY A 1 95 ? -0.105 -3.769 10.462 1.00 88.06 95 GLY A C 1
ATOM 772 O O . GLY A 1 95 ? 0.021 -3.402 11.626 1.00 88.06 95 GLY A O 1
ATOM 773 N N . ALA A 1 96 ? -0.158 -2.885 9.453 1.00 89.19 96 ALA A N 1
ATOM 774 C CA . ALA A 1 96 ? 0.015 -1.435 9.628 1.00 89.19 96 ALA A CA 1
ATOM 775 C C . ALA A 1 96 ? -0.957 -0.821 10.647 1.00 89.19 96 ALA A C 1
ATOM 777 O O . ALA A 1 96 ? -0.654 0.188 11.280 1.00 89.19 96 ALA A O 1
ATOM 778 N N . PHE A 1 97 ? -2.131 -1.435 10.795 1.00 86.62 97 PHE A N 1
ATOM 779 C CA . PHE A 1 97 ? -3.175 -0.948 11.678 1.00 86.62 97 PHE A CA 1
ATOM 780 C C . PHE A 1 97 ? -3.301 -1.745 12.983 1.00 86.62 97 PHE A C 1
ATOM 782 O O . PHE A 1 97 ? -4.093 -1.357 13.834 1.00 86.62 97 PHE A O 1
ATOM 789 N N . ASP A 1 98 ? -2.530 -2.823 13.177 1.00 82.88 98 ASP A N 1
ATOM 790 C CA . ASP A 1 98 ? -2.690 -3.744 14.317 1.00 82.88 98 ASP A CA 1
ATOM 791 C C . ASP A 1 98 ? -2.596 -3.014 15.664 1.00 82.88 98 ASP A C 1
ATOM 793 O O . ASP A 1 98 ? -3.364 -3.290 16.585 1.00 82.88 98 ASP A O 1
ATOM 797 N N . ARG A 1 99 ? -1.731 -1.997 15.744 1.00 78.62 99 ARG A N 1
ATOM 798 C CA . ARG A 1 99 ? -1.562 -1.146 16.929 1.00 78.62 99 ARG A CA 1
ATOM 799 C C . ARG A 1 99 ? -2.827 -0.390 17.357 1.00 78.62 99 ARG A C 1
ATOM 801 O O . ARG A 1 99 ? -3.001 -0.163 18.546 1.00 78.62 99 ARG A O 1
ATOM 808 N N . PHE A 1 100 ? -3.729 -0.057 16.430 1.00 77.19 100 PHE A N 1
ATOM 809 C CA . PHE A 1 100 ? -4.987 0.646 16.735 1.00 77.19 100 PHE A CA 1
ATOM 810 C C . PHE A 1 100 ? -6.096 -0.292 17.215 1.00 77.19 100 PHE A C 1
ATOM 812 O O . PHE A 1 100 ? -7.138 0.162 17.676 1.00 77.19 100 PHE A O 1
ATOM 819 N N . PHE A 1 101 ? -5.888 -1.606 17.110 1.00 72.00 101 PHE A N 1
ATOM 820 C CA . PHE A 1 101 ? -6.864 -2.619 17.511 1.00 72.00 101 PHE A CA 1
ATOM 821 C C . PHE A 1 101 ? -6.465 -3.359 18.797 1.00 72.00 101 PHE A C 1
ATOM 823 O O . PHE A 1 101 ? -7.179 -4.266 19.240 1.00 72.00 101 PHE A O 1
ATOM 830 N N . GLY A 1 102 ? -5.332 -2.996 19.412 1.00 66.00 102 GLY A N 1
ATOM 831 C CA . GLY A 1 102 ? -4.793 -3.672 20.591 1.00 66.00 102 GLY A CA 1
ATOM 832 C C . GLY A 1 102 ? -4.537 -5.161 20.326 1.00 66.00 102 GLY A C 1
ATOM 833 O O . GLY A 1 102 ? -3.848 -5.531 19.381 1.00 66.00 102 GLY A O 1
ATOM 834 N N . HIS A 1 103 ? -5.107 -6.050 21.147 1.00 57.38 103 HIS A N 1
ATOM 835 C CA . HIS A 1 103 ? -4.996 -7.510 20.969 1.00 57.38 103 HIS A CA 1
ATOM 836 C C . HIS A 1 103 ? -5.969 -8.098 19.932 1.00 57.38 103 HIS A C 1
ATOM 838 O O . HIS A 1 103 ? -5.974 -9.311 19.700 1.00 57.38 103 HIS A O 1
ATOM 844 N N . ARG A 1 104 ? -6.817 -7.277 19.301 1.00 58.28 104 ARG A N 1
ATOM 845 C CA . ARG A 1 104 ? -7.762 -7.750 18.286 1.00 58.28 104 ARG A CA 1
ATOM 846 C C . ARG A 1 104 ? -7.050 -7.804 16.938 1.00 58.28 104 ARG A C 1
ATOM 848 O O . ARG A 1 104 ? -6.773 -6.776 16.334 1.00 58.28 104 ARG A O 1
ATOM 855 N N . ARG A 1 105 ? -6.784 -9.011 16.431 1.00 59.75 105 ARG A N 1
ATOM 856 C CA . ARG A 1 105 ? -6.305 -9.172 15.048 1.00 59.75 105 ARG A CA 1
ATOM 857 C C . ARG A 1 105 ? -7.325 -8.574 14.068 1.00 59.75 105 ARG A C 1
ATOM 859 O O . ARG A 1 105 ? -8.527 -8.741 14.299 1.00 59.75 105 ARG A O 1
ATOM 866 N N . PRO A 1 106 ? -6.889 -7.951 12.958 1.00 62.38 106 PRO A N 1
ATOM 867 C CA . PRO A 1 106 ? -7.793 -7.427 11.941 1.00 62.38 106 PRO A CA 1
ATOM 868 C C . PRO A 1 106 ? -8.587 -8.565 11.282 1.00 62.38 106 PRO A C 1
ATOM 870 O O . PRO A 1 106 ? -8.148 -9.201 10.325 1.00 62.38 106 PRO A O 1
ATOM 873 N N . GLY A 1 107 ? -9.776 -8.836 11.821 1.00 67.62 107 GLY A N 1
ATOM 874 C CA . GLY A 1 107 ? -10.758 -9.740 11.231 1.00 67.62 107 GLY A CA 1
ATOM 875 C C . GLY A 1 107 ? -11.488 -9.103 10.046 1.00 67.62 107 GLY A C 1
ATOM 876 O O . GLY A 1 107 ? -11.340 -7.912 9.765 1.00 67.62 107 GLY A O 1
ATOM 877 N N . ILE A 1 108 ? -12.344 -9.887 9.384 1.00 71.94 108 ILE A N 1
ATOM 878 C CA . ILE A 1 108 ? -13.144 -9.459 8.219 1.00 71.94 108 ILE A CA 1
ATOM 879 C C . ILE A 1 108 ? -13.889 -8.137 8.490 1.00 71.94 108 ILE A C 1
ATOM 881 O O . ILE A 1 108 ? -13.943 -7.267 7.624 1.00 71.94 108 ILE A O 1
ATOM 885 N N . ASN A 1 109 ? -14.410 -7.944 9.705 1.00 76.75 109 ASN A N 1
ATOM 886 C CA . ASN A 1 109 ? -15.125 -6.720 10.082 1.00 76.75 109 ASN A CA 1
ATOM 887 C C . ASN A 1 109 ? -14.212 -5.490 10.149 1.00 76.75 109 ASN A C 1
ATOM 889 O O . ASN A 1 109 ? -14.599 -4.417 9.700 1.00 76.75 109 ASN A O 1
ATOM 893 N N . ILE A 1 110 ? -12.993 -5.640 10.666 1.00 78.88 110 ILE A N 1
ATOM 894 C CA . ILE A 1 110 ? -12.014 -4.550 10.749 1.00 78.88 110 ILE A CA 1
ATOM 895 C C . ILE A 1 110 ? -11.544 -4.144 9.350 1.00 78.88 110 ILE A C 1
ATOM 897 O O . ILE A 1 110 ? -11.489 -2.958 9.035 1.00 78.88 110 ILE A O 1
ATOM 901 N N . GLN A 1 111 ? -11.277 -5.123 8.486 1.00 84.19 111 GLN A N 1
ATOM 902 C CA . GLN A 1 111 ? -10.921 -4.861 7.093 1.00 84.19 111 GLN A CA 1
ATOM 903 C C . GLN A 1 111 ? -12.024 -4.066 6.395 1.00 84.19 111 GLN A C 1
ATOM 905 O O . GLN A 1 111 ? -11.755 -3.004 5.838 1.00 84.19 111 GLN A O 1
ATOM 910 N N . LYS A 1 112 ? -13.279 -4.525 6.495 1.00 85.19 112 LYS A N 1
ATOM 911 C CA . LYS A 1 112 ? -14.442 -3.810 5.950 1.00 85.19 112 LYS A CA 1
ATOM 912 C C . LYS A 1 112 ? -14.514 -2.369 6.456 1.00 85.19 112 LYS A C 1
ATOM 914 O O . LYS A 1 112 ? -14.704 -1.467 5.648 1.00 85.19 112 LYS A O 1
ATOM 919 N N . LYS A 1 113 ? -14.303 -2.141 7.755 1.00 84.69 113 LYS A N 1
ATOM 920 C CA . LYS A 1 113 ? -14.292 -0.796 8.353 1.00 84.69 113 LYS A CA 1
ATOM 921 C C . LYS A 1 113 ? -13.211 0.097 7.749 1.00 84.69 113 LYS A C 1
ATOM 923 O O . LYS A 1 113 ? -13.517 1.211 7.347 1.00 84.69 113 LYS A O 1
ATOM 928 N N . LEU A 1 114 ? -11.982 -0.398 7.600 1.00 89.00 114 LEU A N 1
ATOM 929 C CA . LEU A 1 114 ? -10.894 0.354 6.960 1.00 89.00 114 LEU A CA 1
ATOM 930 C C . LEU A 1 114 ? -11.212 0.692 5.496 1.00 89.00 114 LEU A C 1
ATOM 932 O O . LEU A 1 114 ? -10.979 1.819 5.063 1.00 89.00 114 LEU A O 1
ATOM 936 N N . PHE A 1 115 ? -11.810 -0.240 4.747 1.00 90.06 115 PHE A N 1
ATOM 937 C CA . PHE A 1 115 ? -12.282 0.034 3.386 1.00 90.06 115 PHE A CA 1
ATOM 938 C C . PHE A 1 115 ? -13.404 1.079 3.353 1.00 90.06 115 PHE A C 1
ATOM 940 O O . PHE A 1 115 ? -13.410 1.933 2.468 1.00 90.06 115 PHE A O 1
ATOM 947 N N . L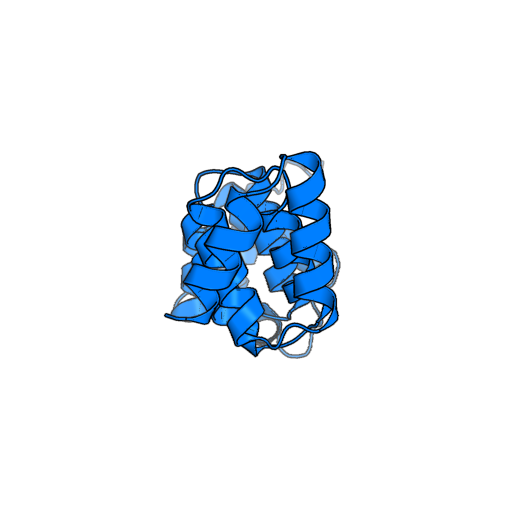EU A 1 116 ? -14.339 1.049 4.304 1.00 88.62 116 LEU A N 1
ATOM 948 C CA . LEU A 1 116 ? -15.398 2.053 4.400 1.00 88.62 116 LEU A CA 1
ATOM 949 C C . LEU A 1 116 ? -14.839 3.430 4.776 1.00 88.62 116 LEU A C 1
ATOM 951 O O . LEU A 1 116 ? -15.198 4.409 4.134 1.00 88.62 116 LEU A O 1
ATOM 955 N N . ILE A 1 117 ? -13.897 3.511 5.720 1.00 89.06 117 ILE A N 1
ATOM 956 C CA . ILE A 1 117 ? -13.182 4.756 6.042 1.00 89.06 117 ILE A CA 1
ATOM 957 C C . ILE A 1 117 ? -12.494 5.304 4.783 1.00 89.06 117 ILE A C 1
ATOM 959 O O . ILE A 1 117 ? -12.685 6.468 4.432 1.00 89.06 117 ILE A O 1
ATOM 963 N N . ASN A 1 118 ? -11.765 4.457 4.048 1.00 90.06 118 ASN A N 1
ATOM 964 C CA . ASN A 1 118 ? -11.100 4.839 2.799 1.00 90.06 118 ASN A CA 1
ATOM 965 C C . ASN A 1 118 ? -12.074 5.378 1.739 1.00 90.06 118 ASN A C 1
ATOM 967 O O . ASN A 1 118 ? -11.718 6.256 0.954 1.00 90.06 118 ASN A O 1
ATOM 971 N N . LYS A 1 119 ? -13.297 4.837 1.690 1.00 88.19 119 LYS A N 1
ATOM 972 C CA . LYS A 1 119 ? -14.332 5.233 0.727 1.00 88.19 119 LYS A CA 1
ATOM 973 C C . LYS A 1 119 ? -15.078 6.500 1.140 1.00 88.19 119 LYS A C 1
ATOM 975 O O . LYS A 1 119 ? -15.279 7.356 0.288 1.00 88.19 119 LYS A O 1
ATOM 980 N N . LEU A 1 120 ? -15.477 6.613 2.406 1.00 86.81 120 LEU A N 1
ATOM 981 C CA . LEU A 1 120 ? -16.361 7.678 2.892 1.00 86.81 120 LEU A CA 1
ATOM 982 C C . LEU A 1 120 ? -15.603 8.902 3.405 1.00 86.81 120 LEU A C 1
ATOM 984 O O . LEU A 1 120 ? -16.041 10.027 3.195 1.00 86.81 120 LEU A O 1
ATOM 988 N N . LYS A 1 121 ? -14.473 8.693 4.087 1.00 87.69 121 LYS A N 1
ATOM 989 C CA . LYS A 1 121 ? -13.653 9.771 4.668 1.00 87.69 121 LYS A CA 1
ATOM 990 C C . LYS A 1 121 ? -12.400 10.056 3.829 1.00 87.69 121 LYS A C 1
ATOM 992 O O . LYS A 1 121 ? -11.846 11.151 3.872 1.00 87.69 121 LYS A O 1
ATOM 997 N N . GLY A 1 122 ? -12.003 9.093 2.997 1.00 87.06 122 GLY A N 1
ATOM 998 C CA . GLY A 1 122 ? -10.899 9.209 2.051 1.00 87.06 122 GLY A CA 1
ATOM 999 C C . GLY A 1 122 ? -9.570 8.661 2.587 1.00 87.06 122 GLY A C 1
ATOM 1000 O O . GLY A 1 122 ? -9.408 8.433 3.788 1.00 87.06 122 GLY A O 1
ATOM 1001 N N . PRO A 1 123 ? -8.568 8.472 1.705 1.00 88.25 123 PRO A N 1
ATOM 1002 C CA . PRO A 1 123 ? -7.268 7.917 2.088 1.00 88.25 123 PRO A CA 1
ATOM 1003 C C . PRO A 1 123 ? -6.482 8.833 3.031 1.00 88.25 123 PRO A C 1
ATOM 1005 O O . PRO A 1 123 ? -5.688 8.343 3.829 1.00 88.25 123 PRO A O 1
ATOM 1008 N N . LYS A 1 124 ? -6.712 10.156 2.975 1.00 89.06 124 LYS A N 1
ATOM 1009 C CA . LYS A 1 124 ? -6.051 11.140 3.850 1.00 89.06 124 LYS A CA 1
ATOM 1010 C C . LYS A 1 124 ? -6.275 10.836 5.330 1.00 89.06 124 LYS A C 1
ATOM 1012 O O . LYS A 1 124 ? -5.330 10.927 6.102 1.00 89.06 124 LYS A O 1
ATOM 1017 N N . THR A 1 125 ? -7.482 10.420 5.708 1.00 88.38 125 THR A N 1
ATOM 1018 C CA . THR A 1 125 ? -7.808 10.070 7.095 1.00 88.38 125 THR A CA 1
ATOM 1019 C C . THR A 1 125 ? -7.022 8.847 7.564 1.00 88.38 125 THR A C 1
ATOM 1021 O O . THR A 1 125 ? -6.457 8.857 8.652 1.00 88.38 125 THR A O 1
ATOM 1024 N N . LEU A 1 126 ? -6.911 7.810 6.726 1.00 88.44 126 LEU A N 1
ATOM 1025 C CA . LEU A 1 126 ? -6.113 6.621 7.050 1.00 88.44 126 LEU A CA 1
ATOM 1026 C C . LEU A 1 126 ? -4.618 6.937 7.144 1.00 88.44 126 LEU A C 1
ATOM 1028 O O . LEU A 1 126 ? -3.933 6.407 8.011 1.00 88.44 126 LEU A O 1
ATOM 1032 N N . ILE A 1 127 ? -4.119 7.822 6.282 1.00 88.56 127 ILE A N 1
ATOM 1033 C CA . ILE A 1 127 ? -2.739 8.312 6.341 1.00 88.56 127 ILE A CA 1
ATOM 1034 C C . ILE A 1 127 ? -2.495 9.064 7.655 1.00 88.56 127 ILE A C 1
ATOM 1036 O O . ILE A 1 127 ? -1.506 8.799 8.323 1.00 88.56 127 ILE A O 1
ATOM 1040 N N . GLN A 1 128 ? -3.403 9.958 8.056 1.00 87.56 128 GLN A N 1
ATOM 1041 C CA . GLN A 1 128 ? -3.293 10.700 9.316 1.00 87.56 128 GLN A CA 1
ATOM 1042 C C . GLN A 1 128 ? -3.284 9.775 10.535 1.00 87.56 128 GLN A C 1
ATOM 1044 O O . GLN A 1 128 ? -2.489 9.993 11.443 1.00 87.56 128 GLN A O 1
ATOM 1049 N N . ILE A 1 129 ? -4.113 8.725 10.529 1.00 86.38 129 ILE A N 1
ATOM 1050 C CA . ILE A 1 129 ? -4.083 7.681 11.560 1.00 86.38 129 ILE A CA 1
ATOM 1051 C C . ILE A 1 129 ? -2.697 7.034 11.614 1.00 86.38 129 ILE A C 1
ATOM 1053 O O . ILE A 1 129 ? -2.104 6.950 12.684 1.00 86.38 129 ILE A O 1
ATOM 1057 N N . LEU A 1 130 ? -2.165 6.609 10.463 1.00 87.19 130 LEU A N 1
ATOM 1058 C CA . LEU A 1 130 ? -0.877 5.917 10.389 1.00 87.19 130 LEU A CA 1
ATOM 1059 C C . LEU A 1 130 ? 0.312 6.804 10.791 1.00 87.19 130 LEU A C 1
ATOM 1061 O O . LEU A 1 130 ? 1.252 6.281 11.389 1.00 87.19 130 LEU A O 1
ATOM 1065 N N . GLU A 1 131 ? 0.279 8.101 10.473 1.00 86.00 131 GLU A N 1
ATOM 1066 C CA . GLU A 1 131 ? 1.412 9.022 10.657 1.00 86.00 131 GLU A CA 1
ATOM 1067 C C . GLU A 1 131 ? 1.388 9.794 11.978 1.00 86.00 131 GLU A C 1
ATOM 1069 O O . GLU A 1 131 ? 2.437 9.964 12.590 1.00 86.00 131 GLU A O 1
ATOM 1074 N N . ASN A 1 132 ? 0.220 10.274 12.412 1.00 75.88 132 ASN A N 1
ATOM 1075 C CA . ASN A 1 132 ? 0.136 11.271 13.482 1.00 75.88 132 ASN A CA 1
ATOM 1076 C C . ASN A 1 132 ? -0.594 10.772 14.732 1.00 75.88 132 ASN A C 1
ATOM 1078 O O . ASN A 1 132 ? -0.525 11.441 15.755 1.00 75.88 132 ASN A O 1
ATOM 1082 N N . GLU A 1 133 ? -1.316 9.646 14.658 1.00 68.38 133 GLU A N 1
ATOM 1083 C CA . GLU A 1 133 ? -2.103 9.087 15.777 1.00 68.38 133 GLU A CA 1
ATOM 1084 C C . GLU A 1 133 ? -3.100 10.082 16.405 1.00 68.38 133 GLU A C 1
ATOM 1086 O O . GLU A 1 133 ? -3.617 9.869 17.495 1.00 68.38 133 GLU A O 1
ATOM 1091 N N . THR A 1 134 ? -3.407 11.177 15.708 1.00 61.47 134 THR A N 1
ATOM 1092 C CA . THR A 1 134 ? -4.211 12.285 16.239 1.00 61.47 134 THR A CA 1
ATOM 1093 C C . THR A 1 134 ? -5.711 12.025 16.200 1.00 61.47 134 THR A C 1
ATOM 1095 O O . THR A 1 134 ? -6.479 12.820 16.733 1.00 61.47 134 THR A O 1
ATOM 1098 N N . ILE A 1 135 ? -6.143 10.957 15.529 1.00 66.75 135 ILE A N 1
ATOM 1099 C CA . ILE A 1 135 ? -7.553 10.641 15.302 1.00 66.75 135 ILE A CA 1
ATOM 1100 C C . ILE A 1 135 ? -7.903 9.413 16.131 1.00 66.75 135 ILE A C 1
ATOM 1102 O O . ILE A 1 135 ? -7.279 8.364 15.957 1.00 66.75 135 ILE A O 1
ATOM 1106 N N . ASP A 1 136 ? -8.925 9.531 16.982 1.00 75.50 136 ASP A N 1
ATOM 1107 C CA . ASP A 1 136 ? -9.495 8.382 17.679 1.00 75.50 136 ASP A CA 1
ATOM 1108 C C . ASP A 1 136 ? -10.083 7.414 16.644 1.00 75.50 136 ASP A C 1
ATOM 1110 O O . ASP A 1 136 ? -11.078 7.677 15.957 1.00 75.50 136 ASP A O 1
ATOM 1114 N N . PHE A 1 137 ? -9.408 6.277 16.500 1.00 76.69 137 PHE A N 1
ATOM 1115 C CA . PHE A 1 137 ? -9.776 5.251 15.546 1.00 76.69 137 PHE A CA 1
ATOM 1116 C C . PHE A 1 137 ? -11.158 4.649 15.858 1.00 76.69 137 PHE A C 1
ATOM 1118 O O . PHE A 1 137 ? -11.906 4.319 14.932 1.00 76.69 137 PHE A O 1
ATOM 1125 N N . GLU A 1 138 ? -11.534 4.527 17.136 1.00 77.38 138 GLU A N 1
ATOM 1126 C CA . GLU A 1 138 ? -12.843 4.001 17.526 1.00 77.38 138 GLU A CA 1
ATOM 1127 C C . GLU A 1 138 ? -13.967 4.975 17.177 1.00 77.38 138 GLU A C 1
ATOM 1129 O O . GLU A 1 138 ? -15.006 4.555 16.658 1.00 77.38 138 GLU A O 1
ATOM 1134 N N . GLU A 1 139 ? -13.761 6.270 17.415 1.00 80.25 139 GLU A N 1
ATOM 1135 C CA . GLU A 1 139 ? -14.716 7.315 17.036 1.00 80.25 139 GLU A CA 1
ATOM 1136 C C . GLU A 1 139 ? -14.922 7.346 15.517 1.00 80.25 139 GLU A C 1
ATOM 1138 O O . GLU A 1 139 ? -16.056 7.368 15.024 1.00 80.25 139 GLU A O 1
ATOM 1143 N N . LEU A 1 140 ? -13.830 7.242 14.756 1.00 82.12 140 LEU A N 1
ATOM 1144 C CA . LEU A 1 140 ? -13.891 7.210 13.302 1.00 82.12 140 LEU A CA 1
ATOM 1145 C C . LEU A 1 140 ? -14.695 6.011 12.786 1.00 82.12 140 LEU A C 1
ATOM 1147 O O . LEU A 1 140 ? -15.531 6.164 11.890 1.00 82.12 140 LEU A O 1
ATOM 1151 N N . VAL A 1 141 ? -14.478 4.828 13.363 1.00 80.38 141 VAL A N 1
ATOM 1152 C CA . VAL A 1 141 ? -15.247 3.622 13.038 1.00 80.38 141 VAL A CA 1
ATOM 1153 C C . VAL A 1 141 ? -16.734 3.816 13.332 1.00 80.38 141 VAL A C 1
ATOM 1155 O O . VAL A 1 141 ? -17.550 3.517 12.459 1.00 80.38 141 VAL A O 1
ATOM 1158 N N . LYS A 1 142 ? -17.092 4.355 14.506 1.00 80.50 142 LYS A N 1
ATOM 1159 C CA . LYS A 1 142 ? -18.494 4.632 14.871 1.00 80.50 142 LYS A CA 1
ATOM 1160 C C . LYS A 1 142 ? -19.151 5.609 13.895 1.00 80.50 142 LYS A C 1
ATOM 1162 O O . LYS A 1 142 ? -20.291 5.391 13.489 1.00 80.50 142 LYS A O 1
ATOM 1167 N N . SER A 1 143 ? -18.426 6.648 13.470 1.00 83.06 143 SER A N 1
ATOM 1168 C CA . SER A 1 143 ? -18.938 7.624 12.497 1.00 83.06 143 SER A CA 1
ATOM 1169 C C . SER A 1 143 ? -19.320 6.961 11.168 1.00 83.06 143 SER A C 1
ATOM 1171 O O . SER A 1 143 ? -20.387 7.212 10.619 1.00 83.06 143 SER A O 1
ATOM 1173 N N . VAL A 1 144 ? -18.482 6.041 10.684 1.00 83.94 144 VAL A N 1
ATOM 1174 C CA . VAL A 1 144 ? -18.696 5.320 9.425 1.00 83.94 144 VAL A CA 1
ATOM 1175 C C . VAL A 1 144 ? -19.828 4.294 9.542 1.00 83.94 144 VAL A C 1
ATOM 1177 O O . VAL A 1 144 ? -20.574 4.088 8.586 1.00 83.94 144 VAL A O 1
ATOM 1180 N N . GLU A 1 145 ? -19.987 3.659 10.702 1.00 80.25 145 GLU A N 1
ATOM 1181 C CA . GLU A 1 145 ? -21.118 2.763 10.979 1.00 80.25 145 GLU A CA 1
ATOM 1182 C C . GLU A 1 145 ? -22.454 3.521 10.996 1.00 80.25 145 GLU A C 1
ATOM 1184 O O . GLU A 1 145 ? -23.432 3.041 10.425 1.00 80.25 145 GLU A O 1
ATOM 1189 N N . SER A 1 146 ? -22.489 4.730 11.566 1.00 80.06 146 SER A N 1
ATOM 1190 C CA . SER A 1 146 ? -23.664 5.611 11.506 1.00 80.06 146 SER A CA 1
ATOM 1191 C C . SER A 1 146 ? -24.031 5.963 10.059 1.00 80.06 146 SER A C 1
ATOM 1193 O O . SER A 1 146 ? -25.182 5.776 9.655 1.00 80.06 146 SER A O 1
ATOM 1195 N N . ASP A 1 147 ? -23.038 6.375 9.263 1.00 77.31 147 ASP A N 1
ATOM 1196 C CA . ASP A 1 147 ? -23.196 6.767 7.851 1.00 77.31 147 ASP A CA 1
ATOM 1197 C C . ASP A 1 147 ? -23.660 5.610 6.941 1.00 77.31 147 ASP A C 1
ATOM 1199 O O . ASP A 1 147 ? -24.157 5.836 5.840 1.00 77.31 147 ASP A O 1
ATOM 1203 N N . THR A 1 148 ? -23.483 4.357 7.375 1.00 77.56 148 THR A N 1
ATOM 1204 C CA . THR A 1 148 ? -23.812 3.146 6.595 1.00 77.56 148 THR A CA 1
ATOM 1205 C C . THR A 1 148 ? -24.950 2.320 7.187 1.00 77.56 148 THR A C 1
ATOM 1207 O O . THR A 1 148 ? -25.331 1.299 6.614 1.00 77.56 148 THR A O 1
ATOM 1210 N N . SER A 1 149 ? -25.553 2.777 8.287 1.00 70.75 149 SER A N 1
ATOM 1211 C CA . SER A 1 149 ? -26.643 2.090 9.001 1.00 70.75 149 SER A CA 1
ATOM 1212 C C . SER A 1 149 ? -27.888 1.814 8.143 1.00 70.75 149 SER A C 1
ATOM 1214 O O . SER A 1 149 ? -28.700 0.951 8.471 1.00 70.75 149 SER A O 1
ATOM 1216 N N . HIS A 1 150 ? -28.042 2.534 7.033 1.00 66.50 150 HIS A N 1
ATOM 1217 C CA . HIS A 1 150 ? -29.156 2.411 6.090 1.00 66.50 150 HIS A CA 1
ATOM 1218 C C . HIS A 1 150 ? -28.871 1.422 4.948 1.00 66.50 150 HIS A C 1
ATOM 1220 O O . HIS A 1 150 ? -29.779 1.101 4.192 1.00 66.50 150 HIS A O 1
ATOM 1226 N N . TRP A 1 151 ? -27.628 0.956 4.795 1.00 62.34 151 TRP A N 1
ATOM 1227 C CA . TRP A 1 151 ? -27.211 0.043 3.718 1.00 62.34 151 TRP A CA 1
ATOM 1228 C C . TRP A 1 151 ? -27.307 -1.435 4.117 1.00 62.34 151 TRP A C 1
ATOM 1230 O O . TRP A 1 151 ? -27.091 -2.318 3.292 1.00 62.34 151 TRP A O 1
ATOM 1240 N N . THR A 1 152 ? -27.582 -1.703 5.392 1.00 53.56 152 THR A N 1
ATOM 1241 C CA . THR A 1 152 ? -27.677 -3.040 5.993 1.00 53.56 152 THR A CA 1
ATOM 1242 C C . THR A 1 152 ? -29.117 -3.482 6.282 1.00 53.56 152 THR A C 1
ATOM 1244 O O . THR A 1 152 ? -29.301 -4.512 6.929 1.00 53.56 152 THR A O 1
ATOM 1247 N N . LYS A 1 153 ? -30.122 -2.729 5.811 1.00 44.06 153 LYS A N 1
ATOM 1248 C CA . LYS A 1 153 ? -31.539 -3.129 5.777 1.00 44.06 153 LYS A CA 1
ATOM 1249 C C . LYS A 1 153 ? -31.887 -3.713 4.415 1.00 44.06 153 LYS A C 1
ATOM 1251 O O . LYS A 1 153 ? -32.668 -4.685 4.404 1.00 44.06 153 LYS A O 1
#

Radius of gyration: 17.21 Å; chains: 1; bounding box: 55×26×45 Å